Protein AF-A0A834EA42-F1 (afdb_monomer_lite)

Foldseek 3Di:
DDDPVPDDPDDDDDQDADDDDDDVVVCVVCVVPPVVVVVVVDDQDDSHHHPVRVVVVVVCVVVVVCVQLVVCCVVPVDDSVVSVVQVVVVVVCVVPDDVPDPPPDDPDPDDD

Radius of gyration: 25.44 Å; chains: 1; bounding box: 54×31×68 Å

Structure (mmCIF, N/CA/C/O backbone):
data_AF-A0A834EA42-F1
#
_entry.id   AF-A0A834EA42-F1
#
loop_
_atom_site.group_PDB
_atom_site.id
_atom_site.type_symbol
_atom_site.label_atom_id
_atom_site.label_alt_id
_atom_site.label_comp_id
_atom_site.label_asym_id
_atom_site.label_entity_id
_atom_site.label_seq_id
_atom_site.pdbx_PDB_ins_code
_atom_site.Cartn_x
_atom_site.Cartn_y
_atom_site.Cartn_z
_atom_site.occupancy
_atom_site.B_iso_or_equiv
_atom_site.auth_seq_id
_atom_site.auth_comp_id
_atom_site.auth_asym_id
_atom_site.auth_atom_id
_atom_site.pdbx_PDB_model_num
ATOM 1 N N . MET A 1 1 ? -14.262 5.171 -23.279 1.00 57.91 1 MET A N 1
ATOM 2 C CA . MET A 1 1 ? -15.350 4.194 -23.469 1.00 57.91 1 MET A CA 1
ATOM 3 C C . MET A 1 1 ? -15.934 3.907 -22.095 1.00 57.91 1 MET A C 1
ATOM 5 O O . MET A 1 1 ? -15.168 3.527 -21.217 1.00 57.91 1 MET A O 1
ATOM 9 N N . PHE A 1 2 ? -17.207 4.242 -21.869 1.00 64.12 2 PHE A N 1
ATOM 10 C CA . PHE A 1 2 ? -17.921 3.862 -20.645 1.00 64.12 2 PHE A CA 1
ATOM 11 C C . PHE A 1 2 ? -18.179 2.353 -20.729 1.00 64.12 2 PHE A C 1
ATOM 13 O O . PHE A 1 2 ? -18.651 1.881 -21.756 1.00 64.12 2 PHE A O 1
ATOM 20 N N . ASP A 1 3 ? -17.759 1.610 -19.711 1.00 73.94 3 ASP A N 1
ATOM 21 C CA . ASP A 1 3 ? -17.982 0.168 -19.595 1.00 73.94 3 ASP A CA 1
ATOM 22 C C . ASP A 1 3 ? -19.349 -0.053 -18.932 1.00 73.94 3 ASP A C 1
ATOM 24 O O . ASP A 1 3 ? -19.596 0.518 -17.866 1.00 73.94 3 ASP A O 1
ATOM 28 N N . ASP A 1 4 ? -20.223 -0.860 -19.543 1.00 83.44 4 ASP A N 1
ATOM 29 C CA . ASP A 1 4 ? -21.575 -1.165 -19.042 1.00 83.44 4 ASP A CA 1
ATOM 30 C C . ASP A 1 4 ? -21.560 -1.779 -17.631 1.00 83.44 4 ASP A C 1
ATOM 32 O O . ASP A 1 4 ? -22.540 -1.693 -16.894 1.00 83.44 4 ASP A O 1
ATOM 36 N N . MET A 1 5 ? -20.428 -2.353 -17.205 1.00 83.62 5 MET A N 1
ATOM 37 C CA . MET A 1 5 ? -20.286 -2.999 -15.897 1.00 83.62 5 MET A CA 1
ATOM 38 C C . MET A 1 5 ? -20.060 -2.041 -14.711 1.00 83.62 5 MET A C 1
ATOM 40 O O . MET A 1 5 ? -19.801 -2.518 -13.607 1.00 83.62 5 MET A O 1
ATOM 44 N N . MET A 1 6 ? -20.128 -0.714 -14.898 1.00 87.44 6 MET A N 1
ATOM 45 C CA . MET A 1 6 ? -20.031 0.299 -13.820 1.00 87.44 6 MET A CA 1
ATOM 46 C C . MET A 1 6 ? -18.889 0.045 -12.812 1.00 87.44 6 MET A C 1
ATOM 48 O O . MET A 1 6 ? -19.022 0.254 -11.604 1.00 87.44 6 MET A O 1
ATOM 52 N N . ARG A 1 7 ? -17.736 -0.431 -13.300 1.00 91.94 7 ARG A N 1
ATOM 53 C CA . ARG A 1 7 ? -16.597 -0.789 -12.445 1.00 91.94 7 ARG A CA 1
ATOM 54 C C . ARG A 1 7 ? -15.908 0.456 -11.895 1.00 91.94 7 ARG A C 1
ATOM 56 O O . ARG A 1 7 ? -15.721 1.453 -12.594 1.00 91.94 7 ARG A O 1
ATOM 63 N N . ILE A 1 8 ? -15.454 0.373 -10.646 1.00 93.44 8 ILE A N 1
ATOM 64 C CA . ILE A 1 8 ? -14.658 1.432 -10.023 1.00 93.44 8 ILE A CA 1
ATOM 65 C C . ILE A 1 8 ? -13.297 1.495 -10.721 1.00 93.44 8 ILE A C 1
ATOM 67 O O . ILE A 1 8 ? -12.473 0.594 -10.584 1.00 93.44 8 ILE A O 1
ATOM 71 N N . LYS A 1 9 ? -13.057 2.580 -11.460 1.00 92.69 9 LYS A N 1
ATOM 72 C CA . LYS A 1 9 ? -11.776 2.828 -12.137 1.00 92.69 9 LYS A CA 1
ATOM 73 C C . LYS A 1 9 ? -10.688 3.310 -11.175 1.00 92.69 9 LYS A C 1
ATOM 75 O O . LYS A 1 9 ? -9.529 2.942 -11.329 1.00 92.69 9 LYS A O 1
ATOM 80 N N . THR A 1 10 ? -11.068 4.124 -10.192 1.00 94.50 10 THR A N 1
ATOM 81 C CA . THR A 1 10 ? -10.152 4.704 -9.207 1.00 94.50 10 THR A CA 1
ATOM 82 C C . THR A 1 10 ? -10.818 4.690 -7.842 1.00 94.50 10 THR A C 1
ATOM 84 O O . THR A 1 10 ? -11.934 5.182 -7.695 1.00 94.50 10 THR A O 1
ATOM 87 N N . TRP A 1 11 ? -10.117 4.166 -6.841 1.00 96.75 11 TRP A N 1
ATOM 88 C CA . TRP A 1 11 ? -10.533 4.227 -5.446 1.00 96.75 11 TRP A CA 1
ATOM 89 C C . TRP A 1 11 ? -9.533 5.070 -4.666 1.00 96.75 11 TRP A C 1
ATOM 91 O O . TRP A 1 11 ? -8.347 4.749 -4.616 1.00 96.75 11 TRP A O 1
ATOM 101 N N . HIS A 1 12 ? -10.011 6.143 -4.046 1.00 97.12 12 HIS A N 1
ATOM 102 C CA . HIS A 1 12 ? -9.199 6.992 -3.188 1.00 97.12 12 HIS A CA 1
ATOM 103 C C . HIS A 1 12 ? -9.887 7.149 -1.837 1.00 97.12 12 HIS A C 1
ATOM 105 O O . HIS A 1 12 ? -11.030 7.598 -1.761 1.00 97.12 12 HIS A O 1
ATOM 111 N N . PHE A 1 13 ? -9.180 6.792 -0.767 1.00 96.94 13 PHE A N 1
ATOM 112 C CA . PHE A 1 13 ? -9.699 6.828 0.594 1.00 96.94 13 PHE A CA 1
ATOM 113 C C . PHE A 1 13 ? -8.741 7.595 1.505 1.00 96.94 13 PHE A C 1
ATOM 115 O O . PHE A 1 13 ? -7.592 7.200 1.684 1.00 96.94 13 PHE A O 1
ATOM 122 N N . SER A 1 14 ? -9.217 8.706 2.070 1.00 97.56 14 SER A N 1
ATOM 123 C CA . SER A 1 14 ? -8.436 9.584 2.947 1.00 97.56 14 SER A CA 1
ATOM 124 C C . SER A 1 14 ? -8.924 9.450 4.389 1.00 97.56 14 SER A C 1
ATOM 126 O O . SER A 1 14 ? -10.069 9.785 4.700 1.00 97.56 14 SER A O 1
ATOM 128 N N . ILE A 1 15 ? -8.058 8.948 5.269 1.00 97.31 15 ILE A N 1
ATOM 129 C CA . ILE A 1 15 ? -8.381 8.686 6.675 1.00 97.31 15 ILE A CA 1
ATOM 130 C C . ILE A 1 15 ? -8.086 9.933 7.513 1.00 97.31 15 ILE A C 1
ATOM 132 O O . ILE A 1 15 ? -6.972 10.449 7.485 1.00 97.31 15 ILE A O 1
ATOM 136 N N . ARG A 1 16 ? -9.075 10.393 8.292 1.00 97.50 16 ARG A N 1
ATOM 137 C CA . ARG A 1 16 ? -8.934 11.546 9.208 1.00 97.50 16 ARG A CA 1
ATOM 138 C C . ARG A 1 16 ? -8.893 11.144 10.682 1.00 97.50 16 ARG A C 1
ATOM 140 O O . ARG A 1 16 ? -8.087 11.665 11.439 1.00 97.50 16 ARG A O 1
ATOM 147 N N . GLN A 1 17 ? -9.764 10.223 11.087 1.00 97.19 17 GLN A N 1
ATOM 148 C CA . GLN A 1 17 ? -9.868 9.703 12.453 1.00 97.19 17 GLN A CA 1
ATOM 149 C C . GLN A 1 17 ? -10.420 8.273 12.426 1.00 97.19 17 GLN A C 1
ATOM 151 O O . GLN A 1 17 ? -11.045 7.876 11.443 1.00 97.19 17 GLN A O 1
ATOM 156 N N . HIS A 1 18 ? -10.209 7.513 13.502 1.00 97.38 18 HIS A N 1
ATOM 157 C CA . HIS A 1 18 ? -10.756 6.164 13.681 1.00 97.38 18 HIS A CA 1
ATOM 158 C C . HIS A 1 18 ? -11.186 5.964 15.139 1.00 97.38 18 HIS A C 1
ATOM 160 O O . HIS A 1 18 ? -10.731 6.692 16.022 1.00 97.38 18 HIS A O 1
ATOM 166 N N . ARG A 1 19 ? -12.081 5.003 15.379 1.00 97.06 19 ARG A N 1
ATOM 167 C CA . ARG A 1 19 ? -12.538 4.603 16.715 1.00 97.06 19 ARG A CA 1
ATOM 168 C C . ARG A 1 19 ? -12.637 3.086 16.771 1.00 97.06 19 ARG A C 1
ATOM 170 O O . ARG A 1 19 ? -13.170 2.485 15.841 1.00 97.06 19 ARG A O 1
ATOM 177 N N . GLU A 1 20 ? -12.161 2.497 17.859 1.00 97.25 20 GLU A N 1
ATOM 178 C CA . GLU A 1 20 ? -12.285 1.067 18.139 1.00 97.25 20 GLU A CA 1
ATOM 179 C C . GLU A 1 20 ? -13.340 0.878 19.232 1.00 97.25 20 GLU A C 1
ATOM 181 O O . GLU A 1 20 ? -13.337 1.583 20.241 1.00 97.25 20 GLU A O 1
ATOM 186 N N . LEU A 1 21 ? -14.302 -0.015 18.994 1.00 96.00 21 LEU A N 1
ATOM 187 C CA . LEU A 1 21 ? -15.417 -0.263 19.905 1.00 96.00 21 LEU A CA 1
ATOM 188 C C . LEU A 1 21 ? -15.269 -1.657 20.508 1.00 96.00 21 LEU A C 1
ATOM 190 O O . LEU A 1 21 ? -15.143 -2.637 19.777 1.00 96.00 21 LEU A O 1
ATOM 194 N N . ILE A 1 22 ? -15.325 -1.737 21.837 1.00 95.00 22 ILE A N 1
ATOM 195 C CA . ILE A 1 22 ? -15.200 -2.991 22.586 1.00 95.00 22 ILE A CA 1
ATOM 196 C C . ILE A 1 22 ? -16.581 -3.390 23.128 1.00 95.00 22 ILE A C 1
ATOM 198 O O . ILE A 1 22 ? -17.277 -2.543 23.702 1.00 95.00 22 ILE A O 1
ATOM 202 N N . PRO A 1 23 ? -17.009 -4.658 22.977 1.00 96.50 23 PRO A N 1
ATOM 203 C CA . PRO A 1 23 ? -18.253 -5.141 23.566 1.00 96.50 23 PRO A CA 1
ATOM 204 C C . PRO A 1 23 ? -18.287 -4.950 25.088 1.00 96.50 23 PRO A C 1
ATOM 206 O O . PRO A 1 23 ? -17.355 -5.330 25.797 1.00 96.50 23 PRO A O 1
ATOM 209 N N . ARG A 1 24 ? -19.406 -4.431 25.613 1.00 95.44 24 ARG A N 1
ATOM 210 C CA . ARG A 1 24 ? -19.578 -4.212 27.063 1.00 95.44 24 ARG A CA 1
ATOM 211 C C . ARG A 1 24 ? -19.457 -5.494 27.886 1.00 95.44 24 ARG A C 1
ATOM 213 O O . ARG A 1 24 ? -18.989 -5.433 29.015 1.00 95.44 24 ARG A O 1
ATOM 220 N N . SER A 1 25 ? -19.853 -6.638 27.328 1.00 96.25 25 SER A N 1
ATOM 221 C CA . SER A 1 25 ? -19.706 -7.941 27.981 1.00 96.25 25 SER A CA 1
ATOM 222 C C . SER A 1 25 ? -18.242 -8.271 28.275 1.00 96.25 25 SER A C 1
ATOM 224 O O . SER A 1 25 ? -17.936 -8.689 29.384 1.00 96.25 25 SER A O 1
ATOM 226 N N . ILE A 1 26 ? -17.326 -8.008 27.337 1.00 94.25 26 ILE A N 1
ATOM 227 C CA . ILE A 1 26 ? -15.883 -8.230 27.528 1.00 94.25 26 ILE A CA 1
ATOM 228 C C . ILE A 1 26 ? -15.341 -7.315 28.626 1.00 94.25 26 ILE A C 1
ATOM 230 O O . ILE A 1 26 ? -14.552 -7.758 29.458 1.00 94.25 26 ILE A O 1
ATOM 234 N N . LEU A 1 27 ? -15.796 -6.061 28.668 1.00 93.81 27 LEU A N 1
ATOM 235 C CA . LEU A 1 27 ? -15.401 -5.122 29.716 1.00 93.81 27 LEU A CA 1
ATOM 236 C C . LEU A 1 27 ? -15.912 -5.562 31.096 1.00 93.81 27 LEU A C 1
ATOM 238 O O . LEU A 1 27 ? -15.161 -5.508 32.063 1.00 93.81 27 LEU A O 1
ATOM 242 N N . ALA A 1 28 ? -17.153 -6.053 31.182 1.00 94.19 28 ALA A N 1
ATOM 243 C CA . ALA A 1 28 ? -17.718 -6.583 32.422 1.00 94.19 28 ALA A CA 1
ATOM 244 C C . ALA A 1 28 ? -16.973 -7.838 32.912 1.00 94.19 28 ALA A C 1
ATOM 246 O O . ALA A 1 28 ? -16.730 -7.971 34.108 1.00 94.19 28 ALA A O 1
ATOM 247 N N . MET A 1 29 ? -16.565 -8.726 31.996 1.00 95.12 29 MET A N 1
ATOM 248 C CA . MET A 1 29 ? -15.800 -9.934 32.337 1.00 95.12 29 MET A CA 1
ATOM 249 C C . MET A 1 29 ? -14.423 -9.621 32.934 1.00 95.12 29 MET A C 1
ATOM 251 O O . MET A 1 29 ? -13.997 -10.316 33.849 1.00 95.12 29 MET A O 1
ATOM 255 N N . HIS A 1 30 ? -13.751 -8.569 32.460 1.00 94.00 30 HIS A N 1
ATOM 256 C CA . HIS A 1 30 ? -12.418 -8.174 32.936 1.00 94.00 30 HIS A CA 1
ATOM 257 C C . HIS A 1 30 ? -12.457 -7.015 33.947 1.00 94.00 30 HIS A C 1
ATOM 259 O O . HIS A 1 30 ? -11.418 -6.456 34.281 1.00 94.00 30 HIS A O 1
ATOM 265 N N . ALA A 1 31 ? -13.636 -6.642 34.458 1.00 92.06 31 ALA A N 1
ATOM 266 C CA . ALA A 1 31 ? -13.814 -5.450 35.292 1.00 92.06 31 ALA A CA 1
ATOM 267 C C . ALA A 1 31 ? -13.000 -5.468 36.600 1.00 92.06 31 ALA A C 1
ATOM 269 O O . ALA A 1 31 ? -12.675 -4.411 37.133 1.00 92.06 31 ALA A O 1
ATOM 270 N N . GLN A 1 32 ? -12.688 -6.659 37.119 1.00 94.19 32 GLN A N 1
ATOM 271 C CA . GLN A 1 32 ? -11.926 -6.853 38.358 1.00 94.19 32 GLN A CA 1
ATOM 272 C C . GLN A 1 32 ? -10.417 -7.022 38.122 1.00 94.19 32 GLN A C 1
ATOM 274 O O . GLN A 1 32 ? -9.675 -7.177 39.088 1.00 94.19 32 GLN A O 1
ATOM 279 N N . ASP A 1 33 ? -9.957 -7.001 36.866 1.00 95.06 33 ASP A N 1
ATOM 280 C CA . ASP A 1 33 ? -8.544 -7.119 36.504 1.00 95.06 33 ASP A CA 1
ATOM 281 C C . ASP A 1 33 ? -8.043 -5.799 35.883 1.00 95.06 33 ASP A C 1
ATOM 283 O O . ASP A 1 33 ? -8.195 -5.564 34.677 1.00 95.06 33 ASP A O 1
ATOM 287 N N . PRO A 1 34 ? -7.422 -4.917 36.692 1.00 92.25 34 PRO A N 1
ATOM 288 C CA . PRO A 1 34 ? -6.890 -3.646 36.213 1.00 92.25 34 PRO A CA 1
ATOM 289 C C . PRO A 1 34 ? -5.829 -3.794 35.116 1.00 92.25 34 PRO A C 1
ATOM 291 O O . PRO A 1 34 ? -5.714 -2.911 34.266 1.00 92.25 34 PRO A O 1
ATOM 294 N N . GLN A 1 35 ? -5.057 -4.889 35.106 1.00 94.94 35 GLN A N 1
ATOM 295 C CA . 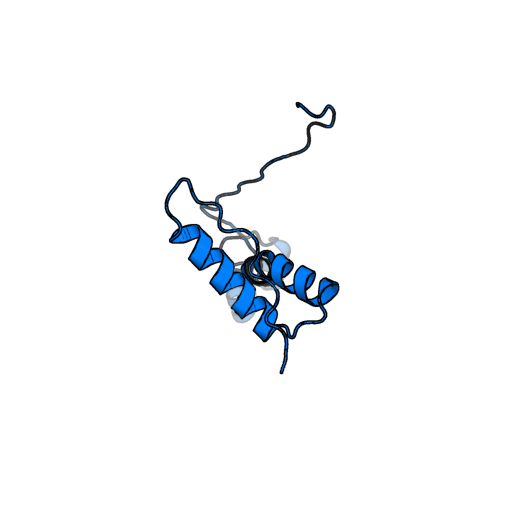GLN A 1 35 ? -4.018 -5.105 34.095 1.00 94.94 35 GLN A CA 1
ATOM 296 C C . GLN A 1 35 ? -4.638 -5.427 32.735 1.00 94.94 35 GLN A C 1
ATOM 298 O O . GLN A 1 35 ? -4.188 -4.908 31.711 1.00 94.94 35 GLN A O 1
ATOM 303 N N . MET A 1 36 ? -5.697 -6.237 32.714 1.00 94.50 36 MET A N 1
ATOM 304 C CA . MET A 1 36 ? -6.428 -6.540 31.481 1.00 94.50 36 MET A CA 1
ATOM 305 C C . MET A 1 36 ? -7.173 -5.320 30.938 1.00 94.50 36 MET A C 1
ATOM 307 O O . MET A 1 36 ? -7.162 -5.086 29.729 1.00 94.50 36 MET A O 1
ATOM 311 N N . LEU A 1 37 ? -7.764 -4.492 31.804 1.00 94.00 37 LEU A N 1
ATOM 312 C CA . LEU A 1 37 ? -8.404 -3.243 31.377 1.00 94.00 37 LEU A CA 1
ATOM 313 C C . LEU A 1 37 ? -7.411 -2.263 30.733 1.00 94.00 37 LEU A C 1
ATOM 315 O O . LEU A 1 37 ? -7.741 -1.656 29.712 1.00 94.00 37 LEU A O 1
ATOM 319 N N . ASP A 1 38 ? -6.188 -2.146 31.262 1.00 93.94 38 ASP A N 1
ATOM 320 C CA . ASP A 1 38 ? -5.132 -1.336 30.636 1.00 93.94 38 ASP A CA 1
ATOM 321 C C . ASP A 1 38 ? -4.771 -1.862 29.238 1.00 93.94 38 ASP A C 1
ATOM 323 O O . ASP A 1 38 ? -4.600 -1.082 28.300 1.00 93.94 38 ASP A O 1
ATOM 327 N N . GLN A 1 39 ? -4.719 -3.184 29.052 1.00 93.81 39 GLN A N 1
ATOM 328 C CA . GLN A 1 39 ? -4.494 -3.770 27.729 1.00 93.81 39 GLN A CA 1
ATOM 329 C C . GLN A 1 39 ? -5.638 -3.472 26.757 1.00 93.81 39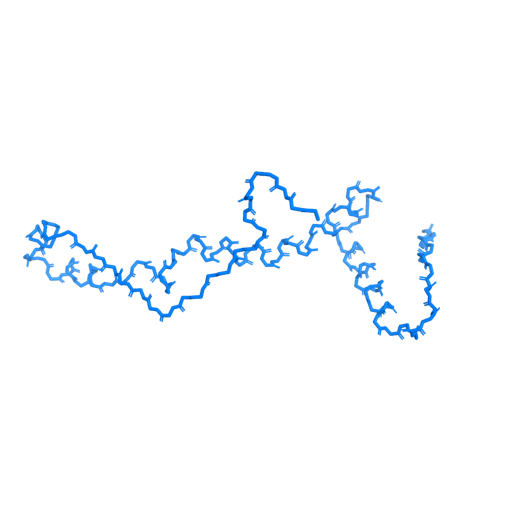 GLN A C 1
ATOM 331 O O . GLN A 1 39 ? -5.374 -3.077 25.623 1.00 93.81 39 GLN A O 1
ATOM 336 N N . LEU A 1 40 ? -6.890 -3.598 27.201 1.00 94.31 40 LEU A N 1
ATOM 337 C CA . LEU A 1 40 ? -8.073 -3.292 26.390 1.00 94.31 40 LEU A CA 1
ATOM 338 C C . LEU A 1 40 ? -8.180 -1.801 26.032 1.00 94.31 40 LEU A C 1
ATOM 340 O O . LEU A 1 40 ? -8.816 -1.459 25.041 1.00 94.31 40 LEU A O 1
ATOM 344 N N . SER A 1 41 ? -7.558 -0.907 26.805 1.00 93.06 41 SER A N 1
ATOM 345 C CA . SER A 1 41 ? -7.537 0.533 26.508 1.00 93.06 41 SER A CA 1
ATOM 346 C C . SER A 1 41 ? -6.631 0.909 25.327 1.00 93.06 41 SER A C 1
ATOM 348 O O . SER A 1 41 ? -6.731 2.015 24.789 1.00 93.06 41 SER A O 1
ATOM 350 N N . LYS A 1 42 ? -5.737 0.003 24.915 1.00 96.00 42 LYS A N 1
ATOM 351 C CA . LYS A 1 42 ? -4.777 0.238 23.835 1.00 96.00 42 LYS A CA 1
ATOM 352 C C . LYS A 1 42 ? -5.425 -0.070 22.492 1.00 96.00 42 LYS A C 1
ATOM 354 O O . LYS A 1 42 ? -6.032 -1.120 22.308 1.00 96.00 42 LYS A O 1
ATOM 359 N N . ASN A 1 43 ? -5.222 0.824 21.528 1.00 95.88 43 ASN A N 1
ATOM 360 C CA . ASN A 1 43 ? -5.660 0.590 20.155 1.00 95.88 43 ASN A CA 1
ATOM 361 C C . ASN A 1 43 ? -4.945 -0.623 19.548 1.00 95.88 43 ASN A C 1
ATOM 363 O O . ASN A 1 43 ? -3.730 -0.792 19.691 1.00 95.88 43 ASN A O 1
ATOM 367 N N . ILE A 1 44 ? -5.699 -1.413 18.793 1.00 95.81 44 ILE A N 1
ATOM 368 C CA . ILE A 1 44 ? -5.212 -2.549 18.010 1.00 95.81 44 ILE A CA 1
ATOM 369 C C . ILE A 1 44 ? -4.643 -2.060 16.671 1.00 95.81 44 ILE A C 1
ATOM 371 O O . ILE A 1 44 ? -3.669 -2.611 16.147 1.00 95.81 44 ILE A O 1
ATOM 375 N N . THR A 1 45 ? -5.253 -1.025 16.092 1.00 97.62 45 THR A N 1
ATOM 376 C CA . THR A 1 45 ? -4.921 -0.488 14.771 1.00 97.62 45 THR A CA 1
ATOM 377 C C . THR A 1 45 ? -4.088 0.790 14.849 1.00 97.62 45 THR A C 1
ATOM 379 O O . THR A 1 45 ? -4.038 1.493 15.859 1.00 97.62 45 THR A O 1
ATOM 382 N N . ARG A 1 46 ? -3.421 1.124 13.739 1.00 96.12 46 ARG A N 1
ATOM 383 C CA . ARG A 1 46 ? -2.760 2.419 13.549 1.00 96.12 46 ARG A CA 1
ATOM 384 C C . ARG A 1 46 ? -3.466 3.153 12.418 1.00 96.12 46 ARG A C 1
ATOM 386 O O . ARG A 1 46 ? -3.478 2.684 11.284 1.00 96.12 46 ARG A O 1
ATOM 393 N N . CYS A 1 47 ? -4.058 4.304 12.739 1.00 95.38 47 CYS A N 1
ATOM 394 C CA . CYS A 1 47 ? -4.889 5.076 11.809 1.00 95.38 47 CYS A CA 1
ATOM 395 C C . CYS A 1 47 ? -6.051 4.247 11.221 1.00 95.38 47 CYS A C 1
ATOM 397 O O . CYS A 1 47 ? -6.364 4.385 10.044 1.00 95.38 47 CYS A O 1
ATOM 399 N N . GLY A 1 48 ? -6.668 3.362 12.013 1.00 95.88 48 GLY A N 1
ATOM 400 C CA . GLY A 1 48 ? -7.782 2.518 11.561 1.00 95.88 48 GLY A CA 1
ATOM 401 C C . GLY A 1 48 ? -7.384 1.347 10.658 1.00 95.88 48 GLY A C 1
ATOM 402 O O . GLY A 1 48 ? -8.260 0.645 10.161 1.00 95.88 48 GLY A O 1
ATOM 403 N N . LEU A 1 49 ? -6.085 1.119 10.441 1.00 97.62 49 LEU A N 1
ATOM 404 C CA . LEU A 1 49 ? -5.566 -0.006 9.667 1.00 97.62 49 LEU A CA 1
ATOM 405 C C . LEU A 1 49 ? -4.782 -0.958 10.570 1.00 97.62 49 LEU A C 1
ATOM 407 O O . LEU A 1 49 ? -3.973 -0.537 11.401 1.00 97.62 49 LEU A O 1
ATOM 411 N N . SER A 1 50 ? -5.000 -2.260 10.395 1.00 97.38 50 SER A N 1
ATOM 412 C CA . SER A 1 50 ? -4.202 -3.278 11.074 1.00 97.38 50 SER A CA 1
ATOM 413 C C . SER A 1 50 ? -2.741 -3.226 10.613 1.00 97.38 50 SER A C 1
ATOM 415 O O . SER A 1 50 ? -2.422 -2.810 9.494 1.00 97.38 50 SER A O 1
ATOM 417 N N . ASN A 1 51 ? -1.833 -3.718 11.458 1.00 96.88 51 ASN A N 1
ATOM 418 C CA . ASN A 1 51 ? -0.418 -3.822 11.098 1.00 96.88 51 ASN A CA 1
ATOM 419 C C . ASN A 1 51 ? -0.193 -4.711 9.865 1.00 96.88 51 ASN A C 1
ATOM 421 O O . ASN A 1 51 ? 0.668 -4.402 9.045 1.00 96.88 51 ASN A O 1
ATOM 425 N N . SER A 1 52 ? -0.988 -5.774 9.696 1.00 97.81 52 SER A N 1
ATOM 426 C CA . SER A 1 52 ? -0.938 -6.627 8.504 1.00 97.81 52 SER A CA 1
ATOM 427 C C . SER A 1 52 ? -1.232 -5.835 7.229 1.00 97.81 52 SER A C 1
ATOM 429 O O . SER A 1 52 ? -0.451 -5.899 6.282 1.00 97.81 52 SER A O 1
ATOM 431 N N . THR A 1 53 ? -2.286 -5.016 7.231 1.00 97.75 53 THR A N 1
ATOM 432 C CA . THR A 1 53 ? -2.650 -4.163 6.093 1.00 97.75 53 THR A CA 1
ATOM 433 C C . THR A 1 53 ? -1.584 -3.108 5.816 1.00 97.75 53 THR A C 1
ATOM 435 O O . THR A 1 53 ? -1.190 -2.920 4.668 1.00 97.75 53 THR A O 1
ATOM 438 N N . LEU A 1 54 ? -1.058 -2.446 6.850 1.00 97.44 54 LEU A N 1
ATOM 439 C CA . LEU A 1 54 ? 0.010 -1.456 6.676 1.00 97.44 54 LEU A CA 1
ATOM 440 C C . LEU A 1 54 ? 1.279 -2.072 6.084 1.00 97.44 54 LEU A C 1
ATOM 442 O O . LEU A 1 54 ? 1.892 -1.487 5.193 1.00 97.44 54 LEU A O 1
ATOM 446 N N . ASN A 1 55 ? 1.674 -3.250 6.561 1.00 97.88 55 ASN A N 1
ATOM 447 C CA . ASN A 1 55 ? 2.850 -3.947 6.051 1.00 97.88 55 ASN A CA 1
ATOM 448 C C . ASN A 1 55 ? 2.641 -4.415 4.609 1.00 97.88 55 ASN A C 1
ATOM 450 O O . ASN A 1 55 ? 3.540 -4.253 3.787 1.00 97.88 55 ASN A O 1
ATOM 454 N N . TYR A 1 56 ? 1.447 -4.910 4.283 1.00 98.31 56 TYR A N 1
ATOM 455 C CA . TYR A 1 56 ? 1.084 -5.256 2.913 1.00 98.31 56 TYR A CA 1
ATOM 456 C C . TYR A 1 56 ? 1.181 -4.043 1.976 1.00 98.31 56 TYR A C 1
ATOM 458 O O . TYR A 1 56 ? 1.878 -4.102 0.969 1.00 98.31 56 TYR A O 1
ATOM 466 N N . LEU A 1 57 ? 0.578 -2.907 2.342 1.00 97.50 57 LEU A N 1
ATOM 467 C CA . LEU A 1 57 ? 0.621 -1.686 1.528 1.00 97.50 57 LEU A CA 1
ATOM 468 C C . LEU A 1 57 ? 2.050 -1.155 1.344 1.00 97.50 57 LEU A C 1
ATOM 470 O O . LEU A 1 57 ? 2.417 -0.742 0.246 1.00 97.50 57 LEU A O 1
ATOM 474 N N . ARG A 1 58 ? 2.887 -1.210 2.388 1.00 96.94 58 ARG A N 1
ATOM 475 C CA . ARG A 1 58 ? 4.314 -0.851 2.291 1.00 96.94 58 ARG A CA 1
ATOM 476 C C . ARG A 1 58 ? 5.066 -1.742 1.305 1.00 96.94 58 ARG A C 1
ATOM 478 O O . ARG A 1 58 ? 5.891 -1.238 0.549 1.00 96.94 58 ARG A O 1
ATOM 485 N N . LEU A 1 59 ? 4.777 -3.044 1.297 1.00 98.12 59 LEU A N 1
ATOM 486 C CA . LEU A 1 59 ? 5.342 -3.964 0.311 1.00 98.12 59 LEU A CA 1
ATOM 487 C C . LEU A 1 59 ? 4.843 -3.646 -1.099 1.00 98.12 59 LEU A C 1
ATOM 489 O O . LEU A 1 59 ? 5.656 -3.638 -2.016 1.00 98.12 59 LEU A O 1
ATOM 493 N N . CYS A 1 60 ? 3.557 -3.329 -1.281 1.00 97.69 60 CYS A N 1
ATOM 494 C CA . CYS A 1 60 ? 3.012 -2.950 -2.587 1.00 97.69 60 CYS A CA 1
ATOM 495 C C . CYS A 1 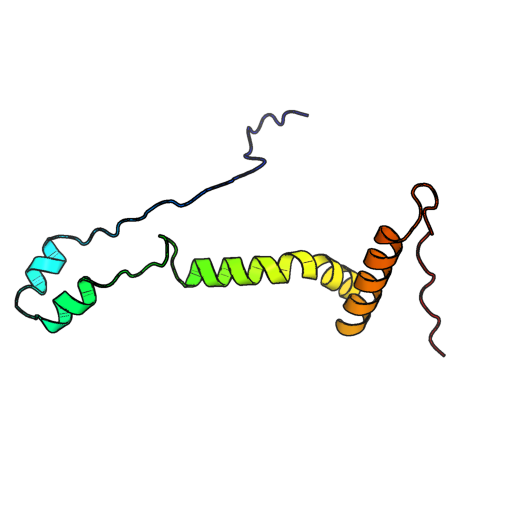60 ? 3.755 -1.758 -3.201 1.00 97.69 60 CYS A C 1
ATOM 497 O O . CYS A 1 60 ? 4.124 -1.836 -4.366 1.00 97.69 60 CYS A O 1
ATOM 499 N N . VAL A 1 61 ? 4.069 -0.718 -2.418 1.00 97.88 61 VAL A N 1
ATOM 500 C CA . VAL A 1 61 ? 4.824 0.459 -2.901 1.00 97.88 61 VAL A CA 1
ATOM 501 C C . VAL A 1 61 ? 6.189 0.078 -3.487 1.00 97.88 61 VAL A C 1
ATOM 503 O O . VAL A 1 61 ? 6.659 0.702 -4.434 1.00 97.88 61 VAL A O 1
ATOM 506 N N . ILE A 1 62 ? 6.834 -0.950 -2.935 1.00 97.38 62 ILE A N 1
ATOM 507 C CA . ILE A 1 62 ? 8.135 -1.432 -3.410 1.00 97.38 62 ILE A CA 1
ATOM 508 C C . ILE A 1 62 ? 7.951 -2.388 -4.590 1.00 97.38 62 ILE A C 1
ATOM 510 O O . ILE A 1 62 ? 8.642 -2.278 -5.600 1.00 97.38 62 ILE A O 1
ATOM 514 N N . LEU A 1 63 ? 7.031 -3.344 -4.467 1.00 97.38 63 LEU A N 1
ATOM 515 C CA . LEU A 1 63 ? 6.869 -4.428 -5.430 1.00 97.38 63 LEU A CA 1
ATOM 516 C C . LEU A 1 63 ? 6.199 -3.979 -6.727 1.00 97.38 63 LEU A C 1
ATOM 518 O O . LEU A 1 63 ? 6.493 -4.551 -7.772 1.00 97.38 63 LEU A O 1
ATOM 522 N N . GLU A 1 64 ? 5.349 -2.955 -6.687 1.00 96.19 64 GLU A N 1
ATOM 523 C CA . GLU A 1 64 ? 4.684 -2.398 -7.866 1.00 96.19 64 GLU A CA 1
ATOM 524 C C . GLU A 1 64 ? 5.690 -1.944 -8.942 1.00 96.19 64 GLU A C 1
ATOM 526 O O . GLU A 1 64 ? 5.668 -2.507 -10.039 1.00 96.19 64 GLU A O 1
ATOM 531 N N . PRO A 1 65 ? 6.660 -1.047 -8.670 1.00 94.69 65 PRO A N 1
ATOM 532 C CA . PRO A 1 65 ? 7.676 -0.703 -9.664 1.00 94.69 65 PRO A CA 1
ATOM 533 C C . PRO A 1 65 ? 8.628 -1.866 -9.986 1.00 94.69 65 PRO A C 1
ATOM 535 O O . PRO A 1 65 ? 9.194 -1.905 -11.082 1.00 94.69 65 PRO A O 1
ATOM 538 N N . MET A 1 66 ? 8.806 -2.837 -9.080 1.00 96.75 66 MET A N 1
ATOM 539 C CA . MET A 1 66 ? 9.626 -4.022 -9.363 1.00 96.75 66 MET A CA 1
ATOM 540 C C . MET A 1 66 ? 9.017 -4.928 -10.437 1.00 96.75 66 MET A C 1
ATOM 542 O O . MET A 1 66 ? 9.762 -5.698 -11.040 1.00 96.75 66 MET A O 1
ATOM 546 N N . GLN A 1 67 ? 7.719 -4.825 -10.740 1.00 96.12 67 GLN A N 1
ATOM 547 C CA . GLN A 1 67 ? 7.085 -5.635 -11.788 1.00 96.12 67 GLN A CA 1
ATOM 548 C C . GLN A 1 67 ? 7.737 -5.430 -13.164 1.00 96.12 67 GLN A C 1
ATOM 550 O O . GLN A 1 67 ? 7.897 -6.394 -13.916 1.00 96.12 67 GLN A O 1
ATOM 555 N N . GLU A 1 68 ? 8.199 -4.212 -13.476 1.00 94.94 68 GLU A N 1
ATOM 556 C CA . GLU A 1 68 ? 8.955 -3.935 -14.707 1.00 94.94 68 GLU A CA 1
ATOM 557 C C . GLU A 1 68 ? 10.274 -4.726 -14.734 1.00 94.94 68 GLU A C 1
ATOM 559 O O . GLU A 1 68 ? 10.624 -5.344 -15.742 1.00 94.94 68 GLU A O 1
ATOM 564 N N . LEU A 1 69 ? 10.987 -4.754 -13.603 1.00 95.94 69 LEU A N 1
ATOM 565 C CA . LEU A 1 69 ? 12.247 -5.485 -13.454 1.00 95.94 69 LEU A CA 1
ATOM 566 C C . LEU A 1 69 ? 12.026 -6.994 -13.555 1.00 95.94 69 LEU A C 1
ATOM 568 O O . LEU A 1 69 ? 12.768 -7.679 -14.252 1.00 95.94 69 LEU A O 1
ATOM 572 N N . MET A 1 70 ? 10.988 -7.504 -12.889 1.00 95.94 70 MET A N 1
ATOM 573 C CA . MET A 1 70 ? 10.621 -8.921 -12.904 1.00 95.94 70 MET A CA 1
ATOM 574 C C . MET A 1 70 ? 10.234 -9.384 -14.311 1.00 95.94 70 MET A C 1
ATOM 576 O O . MET A 1 70 ? 10.639 -10.466 -14.734 1.00 95.94 70 MET A O 1
ATOM 580 N N . SER A 1 71 ? 9.497 -8.553 -15.053 1.00 95.38 71 SER A N 1
ATOM 581 C CA . SER A 1 71 ? 9.167 -8.812 -16.456 1.00 95.38 71 SER A CA 1
ATOM 582 C C . SER A 1 71 ? 10.436 -8.943 -17.305 1.00 95.38 71 SER A C 1
ATOM 584 O O . SER A 1 71 ? 10.622 -9.946 -17.988 1.00 95.38 71 SER A O 1
ATOM 586 N N . ARG A 1 72 ? 11.382 -8.001 -17.186 1.00 92.75 72 ARG A N 1
ATOM 587 C CA . ARG A 1 72 ? 12.661 -8.054 -17.919 1.00 92.75 72 ARG A CA 1
ATOM 588 C C . ARG A 1 72 ? 13.534 -9.237 -17.526 1.00 92.75 72 ARG A C 1
ATOM 590 O O . ARG A 1 72 ? 14.131 -9.852 -18.404 1.00 92.75 72 ARG A O 1
ATOM 597 N N . HIS A 1 73 ? 13.596 -9.563 -16.237 1.00 95.69 73 HIS A N 1
ATOM 598 C CA . HIS A 1 73 ? 14.307 -10.740 -15.748 1.00 95.69 73 HIS A CA 1
ATOM 599 C C . HIS A 1 73 ? 13.778 -12.009 -16.423 1.00 95.69 73 HIS A C 1
ATOM 601 O O . HIS A 1 73 ? 14.564 -12.805 -16.927 1.00 95.69 73 HIS A O 1
ATOM 607 N N . LYS A 1 74 ? 12.447 -12.154 -16.501 1.00 96.06 74 LYS A N 1
ATOM 608 C CA . LYS A 1 74 ? 11.796 -13.298 -17.149 1.00 96.06 74 LYS A CA 1
ATOM 609 C C . LYS A 1 74 ? 12.025 -13.332 -18.664 1.00 96.06 74 LYS A C 1
ATOM 611 O O . LYS A 1 74 ? 12.230 -14.407 -19.211 1.00 96.06 74 LYS A O 1
ATOM 616 N N . THR A 1 75 ? 11.993 -12.183 -19.335 1.00 95.62 75 THR A N 1
ATOM 617 C CA . THR A 1 75 ? 12.109 -12.105 -20.802 1.00 95.62 75 THR A CA 1
ATOM 618 C C . THR A 1 75 ? 13.547 -12.255 -21.301 1.00 95.62 75 THR A C 1
ATOM 620 O O . THR A 1 75 ? 13.772 -12.880 -22.331 1.00 95.62 75 THR A O 1
ATOM 623 N N . TYR A 1 76 ? 14.520 -11.675 -20.595 1.00 93.50 76 TYR A N 1
ATOM 624 C CA . TYR A 1 76 ? 15.907 -11.565 -21.066 1.00 93.50 76 TYR A CA 1
ATOM 625 C C . TYR A 1 76 ? 16.909 -12.381 -20.242 1.00 93.50 76 TYR A C 1
ATOM 627 O O . TYR A 1 76 ? 18.103 -12.338 -20.529 1.00 93.50 76 TYR A O 1
ATOM 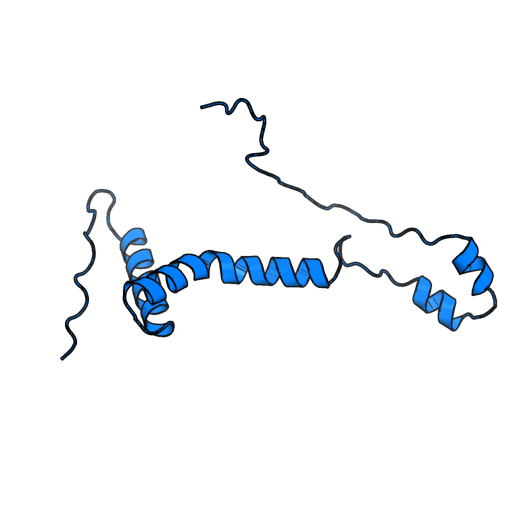635 N N . SER A 1 77 ? 16.459 -13.086 -19.198 1.00 92.75 77 SER A N 1
ATOM 636 C CA . SER A 1 77 ? 17.308 -13.888 -18.299 1.00 92.75 77 SER A CA 1
ATOM 637 C C . SER A 1 77 ? 18.474 -13.104 -17.671 1.00 92.75 77 SER A C 1
ATOM 639 O O . SER A 1 77 ? 19.507 -13.669 -17.314 1.00 92.75 77 SER A O 1
ATOM 641 N N . LEU A 1 78 ? 18.320 -11.784 -17.534 1.00 91.44 78 LEU A N 1
ATOM 642 C CA . LEU A 1 78 ? 19.306 -10.893 -16.918 1.00 91.44 78 LEU A CA 1
ATOM 643 C C . LEU A 1 78 ? 19.289 -11.041 -15.399 1.00 91.44 78 LEU A C 1
ATOM 645 O O . LEU A 1 78 ? 18.241 -11.313 -14.824 1.00 91.44 78 LEU A O 1
ATOM 649 N N . SER A 1 79 ? 20.399 -10.770 -14.709 1.00 95.44 79 SER A N 1
ATOM 650 C CA . SER A 1 79 ? 20.359 -10.727 -13.243 1.00 95.44 79 SER A CA 1
ATOM 651 C C . SER A 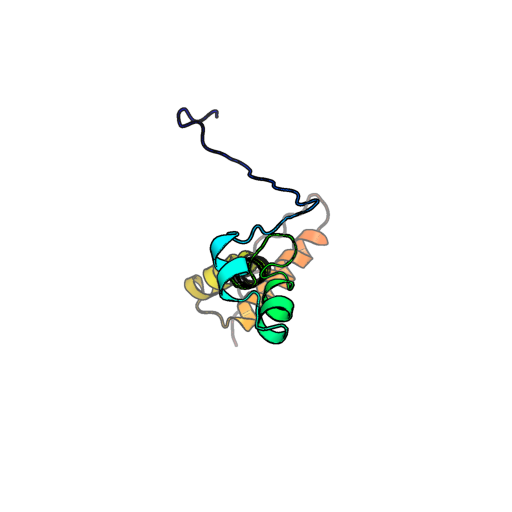1 79 ? 19.398 -9.620 -12.760 1.00 95.44 79 SER A C 1
ATOM 653 O O . SER A 1 79 ? 19.267 -8.582 -13.423 1.00 95.44 79 SER A O 1
ATOM 655 N N . PRO A 1 80 ? 18.735 -9.769 -11.596 1.00 94.06 80 PRO A N 1
ATOM 656 C CA . PRO A 1 80 ? 17.878 -8.713 -11.049 1.00 94.06 80 PRO A CA 1
ATOM 657 C C . PRO A 1 80 ? 18.602 -7.366 -10.887 1.00 94.06 80 PRO A C 1
ATOM 659 O O . PRO A 1 80 ? 18.011 -6.303 -11.085 1.00 94.06 80 PRO A O 1
ATOM 662 N N . ARG A 1 81 ? 19.906 -7.404 -10.579 1.00 96.19 81 ARG A N 1
ATOM 663 C CA . ARG A 1 81 ? 20.753 -6.211 -10.456 1.00 96.19 81 ARG A CA 1
ATOM 664 C C . ARG A 1 81 ? 20.959 -5.517 -11.803 1.00 96.19 81 ARG A C 1
ATOM 666 O O . ARG A 1 81 ? 20.925 -4.290 -11.855 1.00 96.19 81 ARG A O 1
ATOM 673 N N . ASP A 1 82 ? 21.148 -6.275 -12.878 1.00 95.81 82 ASP A N 1
ATOM 674 C CA . ASP A 1 82 ? 21.316 -5.703 -14.216 1.00 95.81 82 ASP A CA 1
ATOM 675 C C . ASP A 1 82 ? 19.993 -5.164 -14.760 1.00 95.81 82 ASP A C 1
ATOM 677 O O . ASP A 1 82 ? 19.971 -4.066 -15.310 1.00 95.81 82 ASP A O 1
ATOM 681 N N . CYS A 1 83 ? 18.871 -5.846 -14.488 1.00 96.31 83 CYS A N 1
ATOM 682 C CA . CYS A 1 83 ? 17.533 -5.323 -14.788 1.00 96.31 83 CYS A CA 1
ATOM 683 C C . CYS A 1 83 ? 17.336 -3.930 -14.178 1.00 96.31 83 CYS A C 1
ATOM 685 O O . CYS A 1 83 ? 16.886 -3.012 -14.865 1.00 96.31 83 CYS A O 1
ATOM 687 N N . LEU A 1 84 ? 17.713 -3.761 -12.904 1.00 96.56 84 LEU A N 1
ATOM 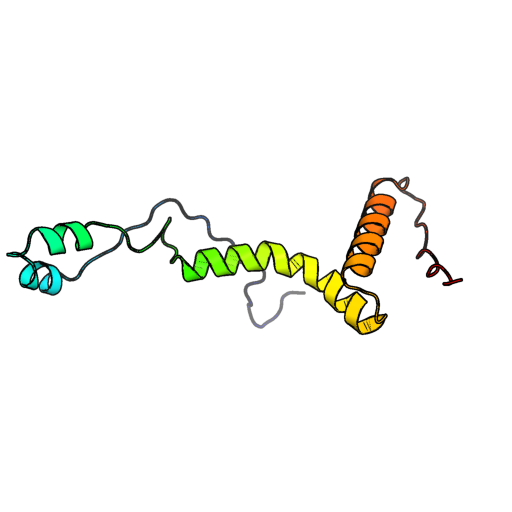688 C CA . LEU A 1 84 ? 17.631 -2.479 -12.210 1.00 96.56 84 LEU A CA 1
ATOM 689 C C . LEU A 1 84 ? 18.506 -1.414 -12.881 1.00 96.56 84 LEU A C 1
ATOM 691 O O . LEU A 1 84 ? 18.005 -0.335 -13.194 1.00 96.56 84 LEU A O 1
ATOM 695 N N . LYS A 1 85 ? 19.788 -1.712 -13.129 1.00 95.25 85 LYS A N 1
ATOM 696 C CA . LYS A 1 85 ? 20.719 -0.772 -13.776 1.00 95.25 85 LYS A CA 1
ATOM 697 C C . LYS A 1 85 ? 20.192 -0.305 -15.132 1.00 95.25 85 LYS A C 1
ATOM 699 O O . LYS A 1 85 ? 20.118 0.898 -15.374 1.00 95.25 85 LYS A O 1
ATOM 704 N N . THR A 1 86 ? 19.782 -1.237 -15.992 1.00 93.00 86 THR A N 1
ATOM 705 C CA . THR A 1 86 ? 19.274 -0.918 -17.331 1.00 93.00 86 THR A CA 1
ATOM 706 C C . THR A 1 86 ? 17.970 -0.120 -17.267 1.00 93.00 86 THR A C 1
ATOM 708 O O . THR A 1 86 ? 17.826 0.851 -18.007 1.00 93.00 86 THR A O 1
ATOM 711 N N . CYS A 1 87 ? 17.032 -0.469 -16.377 1.00 93.88 87 CYS A N 1
ATOM 712 C CA . CYS A 1 87 ? 15.799 0.304 -16.186 1.00 93.88 87 CYS A CA 1
ATOM 713 C C . CYS A 1 87 ? 16.072 1.734 -15.720 1.00 93.88 87 CYS A C 1
ATOM 715 O O . CYS A 1 87 ? 15.493 2.669 -16.270 1.00 93.88 87 CYS A O 1
ATOM 717 N N . LEU A 1 88 ? 16.938 1.912 -14.718 1.00 94.56 88 LEU A N 1
ATOM 718 C CA . LEU A 1 88 ? 17.281 3.237 -14.201 1.00 94.56 88 LEU A CA 1
ATOM 719 C C . LEU A 1 88 ? 17.955 4.089 -15.273 1.00 94.56 88 LEU A C 1
ATOM 721 O O . LEU A 1 88 ? 17.564 5.238 -15.463 1.00 94.56 88 LEU A O 1
ATOM 725 N N . PHE A 1 89 ? 18.902 3.513 -16.014 1.00 94.00 89 PHE A N 1
ATOM 726 C CA . PHE A 1 89 ? 19.589 4.218 -17.090 1.00 94.00 89 PHE A CA 1
ATOM 727 C C . PHE A 1 89 ? 18.619 4.649 -18.196 1.00 94.00 89 PHE A C 1
ATOM 729 O O . PHE A 1 89 ? 18.600 5.816 -18.571 1.00 94.00 89 PHE A O 1
ATOM 736 N N . GLN A 1 90 ? 17.734 3.753 -18.645 1.00 89.94 90 GLN A N 1
ATOM 737 C CA . GLN A 1 90 ? 16.720 4.089 -19.650 1.00 89.94 90 GLN A CA 1
ATOM 738 C C . GLN A 1 90 ? 15.729 5.154 -19.158 1.00 89.94 90 GLN A C 1
ATOM 740 O O . GLN A 1 90 ? 15.355 6.041 -19.924 1.00 89.94 90 GLN A O 1
ATOM 745 N N . LYS A 1 91 ? 15.297 5.096 -17.888 1.00 90.88 91 LYS A N 1
ATOM 746 C CA . LYS A 1 91 ? 14.432 6.132 -17.297 1.00 90.88 91 LYS A CA 1
ATOM 747 C C . LYS A 1 91 ? 15.147 7.479 -17.234 1.00 90.88 91 LYS A C 1
ATOM 749 O O . LYS A 1 91 ? 14.549 8.487 -17.591 1.00 90.88 91 LYS A O 1
ATOM 754 N N . TRP A 1 92 ? 16.417 7.492 -16.839 1.00 93.56 92 TRP A N 1
ATOM 755 C CA . TRP A 1 92 ? 17.235 8.702 -16.822 1.00 93.56 92 TRP A CA 1
ATOM 756 C C . TRP A 1 92 ? 17.413 9.300 -18.221 1.00 93.56 92 TRP A C 1
ATOM 758 O O . TRP A 1 92 ? 17.134 10.481 -18.403 1.00 93.56 92 TRP A O 1
ATOM 768 N N . GLN A 1 93 ? 17.762 8.489 -19.226 1.00 90.88 93 GLN A N 1
ATOM 769 C CA . GLN A 1 93 ? 17.894 8.956 -20.611 1.00 90.88 93 GLN A CA 1
ATOM 770 C C . GLN A 1 93 ? 16.607 9.620 -21.110 1.00 90.88 93 GLN A C 1
ATOM 772 O O . GLN A 1 93 ? 16.670 10.684 -21.710 1.00 90.88 93 GLN A O 1
ATOM 777 N N . ARG A 1 94 ? 15.433 9.048 -20.807 1.00 88.06 94 ARG A N 1
ATOM 778 C CA . ARG A 1 94 ? 14.135 9.649 -21.164 1.00 88.06 94 ARG A CA 1
ATOM 779 C C . ARG A 1 94 ? 13.868 10.987 -20.475 1.00 88.06 94 ARG A C 1
ATOM 781 O O . ARG A 1 94 ? 13.174 11.813 -21.048 1.00 88.06 94 ARG A O 1
ATOM 788 N N . MET A 1 95 ? 14.368 11.183 -19.255 1.00 89.12 95 MET A N 1
ATOM 789 C CA . MET A 1 95 ? 14.199 12.443 -18.520 1.00 89.12 95 MET A CA 1
ATOM 790 C C . MET A 1 95 ? 15.137 13.547 -19.016 1.00 89.12 95 MET A C 1
ATOM 792 O O . MET A 1 95 ? 14.793 14.717 -18.907 1.00 89.12 95 MET A O 1
ATOM 796 N N . VAL A 1 96 ? 16.317 13.180 -19.522 1.00 88.00 96 VAL A N 1
ATOM 797 C CA . VAL A 1 96 ? 17.345 14.132 -19.978 1.00 88.00 96 VAL A CA 1
ATOM 798 C C . VAL A 1 96 ? 17.289 14.370 -21.495 1.00 88.00 96 VAL A C 1
ATOM 800 O O . VAL A 1 96 ? 17.830 15.363 -21.973 1.00 88.00 96 VAL A O 1
ATOM 803 N N . ALA A 1 97 ? 16.625 13.497 -22.260 1.00 79.88 97 ALA A N 1
ATOM 804 C CA . ALA A 1 97 ? 16.467 13.657 -23.702 1.00 79.88 97 ALA A CA 1
ATOM 805 C C . ALA A 1 97 ? 15.696 14.951 -24.048 1.00 79.88 97 ALA A C 1
ATOM 807 O O . ALA A 1 97 ? 14.650 15.216 -23.444 1.00 79.88 97 ALA A O 1
ATOM 808 N N . PRO A 1 98 ? 16.165 15.748 -25.030 1.00 75.69 98 PRO A N 1
ATOM 809 C CA . PRO A 1 98 ? 15.433 16.912 -25.516 1.00 75.69 98 PRO A CA 1
ATOM 810 C C . PRO A 1 98 ? 14.046 16.509 -26.047 1.00 75.69 98 PRO A C 1
ATOM 812 O O . PRO A 1 98 ? 13.922 15.462 -26.694 1.00 75.69 98 PRO A O 1
ATOM 815 N N . PRO A 1 99 ? 12.992 17.318 -25.831 1.00 65.75 99 PRO A N 1
ATOM 816 C CA . PRO A 1 99 ? 11.670 17.034 -26.378 1.00 65.75 99 PRO A CA 1
ATOM 817 C C . PRO A 1 99 ? 11.719 17.058 -27.916 1.00 65.75 99 PRO A C 1
ATOM 819 O O . PRO A 1 99 ? 11.748 18.121 -28.526 1.00 65.75 99 PRO A O 1
ATOM 822 N N . GLY A 1 100 ? 11.756 15.874 -28.534 1.00 64.06 100 GLY A N 1
ATOM 823 C CA . GLY A 1 100 ? 11.812 15.692 -29.991 1.00 64.06 100 GLY A CA 1
ATOM 824 C C . GLY A 1 100 ? 12.703 14.534 -30.452 1.00 64.06 100 GLY A C 1
ATOM 825 O O . GLY A 1 100 ? 12.452 13.967 -31.512 1.00 64.06 100 GLY A O 1
ATOM 826 N N . GLU A 1 101 ? 13.678 14.114 -29.642 1.00 57.16 101 GLU A N 1
ATOM 827 C CA . GLU A 1 101 ? 14.570 12.993 -29.961 1.00 57.16 101 GLU A CA 1
ATOM 828 C C . GLU A 1 101 ? 14.186 11.747 -29.153 1.00 57.16 101 GLU A C 1
ATOM 830 O O . GLU A 1 101 ? 14.646 11.525 -28.032 1.00 57.16 101 GLU A O 1
ATOM 835 N N . TYR A 1 102 ? 13.335 10.889 -29.722 1.00 51.41 102 TYR A N 1
ATOM 836 C CA . TYR A 1 102 ? 13.193 9.525 -29.210 1.00 51.41 102 TYR A CA 1
ATOM 837 C C . TYR A 1 102 ? 14.456 8.736 -29.564 1.00 51.41 102 TYR A C 1
ATOM 839 O O . TYR A 1 102 ? 14.546 8.120 -30.626 1.00 51.41 102 TYR A O 1
ATOM 847 N N . LEU A 1 103 ? 15.436 8.737 -28.661 1.00 56.97 103 LEU A N 1
ATOM 848 C CA . LEU A 1 103 ? 16.552 7.801 -28.726 1.00 56.97 103 LEU A CA 1
ATOM 849 C C . LEU A 1 103 ? 15.982 6.390 -28.526 1.00 56.97 103 LEU A C 1
ATOM 851 O O . LEU A 1 103 ? 15.503 6.037 -27.444 1.00 56.97 103 LEU A O 1
ATOM 855 N N . GLY A 1 104 ? 15.954 5.620 -29.616 1.00 54.84 104 GLY A N 1
ATOM 856 C CA . GLY A 1 104 ? 15.475 4.242 -29.653 1.00 54.84 104 GLY A CA 1
ATOM 857 C C . GLY A 1 104 ? 16.185 3.331 -28.640 1.00 54.84 104 GLY A C 1
ATOM 858 O O . GLY A 1 104 ? 17.167 3.728 -28.008 1.00 54.84 104 GLY A O 1
ATOM 859 N N . PRO A 1 105 ? 15.683 2.098 -28.444 1.00 49.84 105 PRO A N 1
ATOM 860 C CA . PRO A 1 105 ? 16.226 1.181 -27.450 1.00 49.84 105 PRO A CA 1
ATOM 861 C C . PRO A 1 105 ? 17.733 0.982 -27.657 1.00 49.84 105 PRO A C 1
ATOM 863 O O . PRO A 1 105 ? 18.171 0.591 -28.736 1.00 49.84 105 PRO A O 1
ATOM 866 N N . VAL A 1 106 ? 18.515 1.251 -26.605 1.00 53.19 106 VAL A N 1
ATOM 867 C CA . VAL A 1 106 ? 19.954 0.957 -26.565 1.00 53.19 106 VAL A CA 1
ATOM 868 C C . VAL A 1 106 ? 20.138 -0.531 -26.902 1.00 53.19 106 VAL A C 1
ATOM 870 O O . VAL A 1 106 ? 19.532 -1.360 -26.209 1.00 53.19 106 VAL A O 1
ATOM 873 N N . PRO A 1 107 ? 20.925 -0.894 -27.937 1.00 43.91 107 PRO A N 1
ATOM 874 C CA . PRO A 1 107 ? 21.206 -2.288 -28.245 1.00 43.91 107 PRO A CA 1
ATOM 875 C C . PRO A 1 107 ? 21.815 -2.945 -27.010 1.00 43.91 107 PRO A C 1
ATOM 877 O O . PRO A 1 107 ? 22.673 -2.356 -26.350 1.00 43.91 107 PRO A O 1
ATOM 880 N N . ALA A 1 108 ? 21.336 -4.142 -26.674 1.00 48.34 108 ALA A N 1
ATOM 881 C CA . ALA A 1 108 ? 21.891 -4.937 -25.592 1.00 48.34 108 ALA A CA 1
ATOM 882 C C . ALA A 1 108 ? 23.416 -4.995 -25.755 1.00 48.34 108 ALA A C 1
ATOM 884 O O . ALA A 1 108 ? 23.900 -5.454 -26.788 1.00 48.34 108 ALA A O 1
ATOM 885 N N . LEU A 1 109 ? 24.149 -4.484 -24.759 1.00 49.03 109 LEU A N 1
ATOM 886 C CA . LEU A 1 109 ? 25.603 -4.576 -24.702 1.00 49.03 109 LEU A CA 1
ATOM 887 C C . LEU A 1 109 ? 25.999 -6.034 -24.947 1.00 49.03 109 LEU A C 1
ATOM 889 O O . LEU A 1 109 ? 25.731 -6.914 -24.128 1.00 49.03 109 LEU A O 1
ATOM 893 N N . THR A 1 110 ? 26.603 -6.270 -26.108 1.00 45.12 110 THR A N 1
ATOM 894 C CA . THR A 1 110 ? 27.257 -7.518 -26.469 1.00 45.12 110 THR A CA 1
ATOM 895 C C . THR A 1 110 ? 28.317 -7.812 -25.422 1.00 45.12 110 THR A C 1
ATOM 897 O O . THR A 1 110 ? 29.257 -7.043 -25.230 1.00 45.12 110 THR A O 1
ATOM 900 N N . ARG A 1 111 ? 28.110 -8.919 -24.717 1.00 42.91 111 ARG A N 1
ATOM 901 C CA . ARG A 1 111 ? 29.028 -9.499 -23.746 1.00 42.91 111 ARG A CA 1
ATOM 902 C C . ARG A 1 111 ? 30.275 -9.988 -24.495 1.00 42.91 111 ARG A C 1
ATOM 904 O O . ARG A 1 111 ? 30.167 -10.945 -25.257 1.00 42.91 111 ARG A O 1
ATOM 911 N N . THR A 1 112 ? 31.409 -9.315 -24.310 1.00 46.44 112 THR A N 1
ATOM 912 C CA . THR A 1 112 ? 32.751 -9.913 -24.450 1.00 46.44 112 THR A CA 1
ATOM 913 C C . THR A 1 112 ? 33.116 -10.638 -23.168 1.00 46.44 112 THR A C 1
ATOM 915 O O . THR A 1 112 ? 32.798 -10.074 -22.093 1.00 46.44 112 THR A O 1
#

pLDDT: mean 88.38, std 15.15, range [42.91, 98.31]

InterPro domains:
  IPR029005 LIM-domain binding protein/SEUSS [PTHR10378] (3-95)
  IPR060717 LIM-domain binding protein, DD and LCCD [PF01803] (1-85)

Organism: NCBI:txid89673

Sequence (112 aa):
MFDDMMRIKTWHFSIRQHRELIPRSILAMHAQDPQMLDQLSKNITRCGLSNSTLNYLRLCVILEPMQELMSRHKTYSLSPRDCLKTCLFQKWQRMVAPPGEYLGPVPALTRT

Secondary structure (DSSP, 8-state):
---TT---S--------------HHHHHHTTT-HHHHHHHTS-SSBTTB-HHHHHHHHHHHHHHHHHHHHHHHHHH---HHHHHHHHHHHHHHHHHS-TT---PPPPP----